Protein AF-A0A1N7AIS1-F1 (afdb_monomer_lite)

Sequence (72 aa):
MEQELRARLGELSDDARKISEHARQALEHLDRGELKAVSQVIAVMHHKISAVSSDREGVLKLLEEHGVRPGD

Foldseek 3Di:
DVVVLVVLVVLLVVLVVLLVVLVVVLVVCVVVVNVVSNVVSVVVSVVSVVVNVVSVVVNQVVCVVVVHHPPD

pLDDT: mean 91.64, std 6.14, range [58.22, 98.38]

Structure (mmCIF, N/CA/C/O backbone):
data_AF-A0A1N7AIS1-F1
#
_entry.id   AF-A0A1N7AIS1-F1
#
loop_
_atom_site.group_PDB
_atom_site.id
_atom_site.type_symbol
_atom_site.label_atom_id
_atom_site.label_alt_id
_atom_site.label_comp_id
_atom_site.label_asym_id
_atom_site.label_entity_id
_atom_site.label_seq_id
_atom_site.pdbx_PDB_ins_code
_atom_site.Cartn_x
_atom_site.Cartn_y
_atom_site.Cartn_z
_atom_site.occupancy
_atom_site.B_iso_or_equiv
_atom_site.auth_seq_id
_atom_site.auth_comp_id
_atom_site.auth_asym_id
_atom_site.auth_atom_id
_atom_site.pdbx_PDB_model_num
ATOM 1 N N . MET A 1 1 ? 19.574 -4.538 -16.175 1.00 84.69 1 MET A N 1
ATOM 2 C CA . MET A 1 1 ? 18.136 -4.228 -16.293 1.00 84.69 1 MET A CA 1
ATOM 3 C C . MET A 1 1 ? 17.252 -5.339 -15.733 1.00 84.69 1 MET A C 1
ATOM 5 O O . MET A 1 1 ? 16.687 -5.117 -14.678 1.00 84.69 1 MET A O 1
ATOM 9 N N . GLU A 1 2 ? 17.139 -6.524 -16.354 1.00 90.25 2 GLU A N 1
ATOM 10 C CA . GLU A 1 2 ? 16.138 -7.532 -15.929 1.00 90.25 2 GLU A CA 1
ATOM 11 C C . GLU A 1 2 ? 16.272 -7.962 -14.457 1.00 90.25 2 GLU A C 1
ATOM 13 O O . GLU A 1 2 ? 15.279 -7.997 -13.740 1.00 90.25 2 GLU A O 1
ATOM 18 N N . GLN A 1 3 ? 17.490 -8.242 -13.981 1.00 92.00 3 GLN A N 1
ATOM 19 C CA . GLN A 1 3 ? 17.714 -8.624 -12.579 1.00 92.00 3 GLN A CA 1
ATOM 20 C C . GLN A 1 3 ? 17.355 -7.502 -11.593 1.00 92.00 3 GLN A C 1
ATOM 22 O O . GLN A 1 3 ? 16.718 -7.767 -10.579 1.00 92.00 3 GLN A O 1
ATOM 27 N N . GLU A 1 4 ? 17.714 -6.254 -11.906 1.00 90.56 4 GLU A N 1
ATOM 28 C CA . GLU A 1 4 ? 17.370 -5.093 -11.075 1.00 9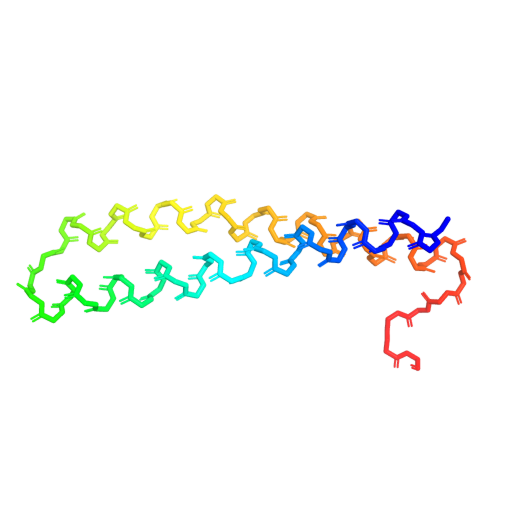0.56 4 GLU A CA 1
ATOM 29 C C . GLU A 1 4 ? 15.858 -4.843 -11.064 1.00 90.56 4 GLU A C 1
ATOM 31 O O . GLU A 1 4 ? 15.270 -4.635 -10.006 1.00 90.56 4 GLU A O 1
ATOM 36 N N . LEU A 1 5 ? 15.210 -4.937 -12.226 1.00 91.75 5 LEU A N 1
ATOM 37 C CA . LEU A 1 5 ? 13.764 -4.794 -12.344 1.00 91.75 5 LEU A CA 1
ATOM 38 C C . LEU A 1 5 ? 13.035 -5.897 -11.565 1.00 91.75 5 LEU A C 1
ATOM 40 O O . LEU A 1 5 ? 12.085 -5.604 -10.848 1.00 91.75 5 LEU A O 1
ATOM 44 N N . ARG A 1 6 ? 13.502 -7.152 -11.642 1.00 93.75 6 ARG A N 1
ATOM 45 C CA . ARG A 1 6 ? 12.968 -8.267 -10.841 1.00 93.75 6 ARG A CA 1
ATOM 46 C C . ARG A 1 6 ? 13.113 -8.017 -9.343 1.00 93.75 6 ARG A C 1
ATOM 48 O O . ARG A 1 6 ? 12.167 -8.287 -8.613 1.00 93.75 6 ARG A O 1
ATOM 55 N N . ALA A 1 7 ? 14.260 -7.504 -8.895 1.00 92.00 7 ALA A N 1
ATOM 56 C CA . ALA A 1 7 ? 14.480 -7.183 -7.487 1.00 92.00 7 ALA A CA 1
ATOM 57 C C . ALA A 1 7 ? 13.509 -6.093 -7.008 1.00 92.00 7 ALA A C 1
ATOM 59 O O . ALA A 1 7 ? 12.760 -6.323 -6.062 1.00 92.00 7 ALA A O 1
ATOM 60 N N . ARG A 1 8 ? 13.431 -4.967 -7.729 1.00 90.69 8 ARG A N 1
ATOM 61 C CA . ARG A 1 8 ? 12.528 -3.851 -7.397 1.00 90.69 8 ARG A CA 1
ATOM 62 C C . ARG A 1 8 ? 11.051 -4.251 -7.438 1.00 90.69 8 ARG A C 1
ATOM 64 O O . ARG A 1 8 ? 10.283 -3.864 -6.565 1.00 90.69 8 ARG A O 1
ATOM 71 N N . LEU A 1 9 ? 10.638 -5.048 -8.427 1.00 93.62 9 LEU A N 1
ATOM 72 C CA . LEU A 1 9 ? 9.273 -5.584 -8.492 1.00 93.62 9 LEU A CA 1
ATOM 73 C C . LEU A 1 9 ? 8.985 -6.572 -7.352 1.00 93.62 9 LEU A C 1
ATOM 75 O O . LEU A 1 9 ? 7.857 -6.619 -6.863 1.00 93.62 9 LEU A O 1
ATOM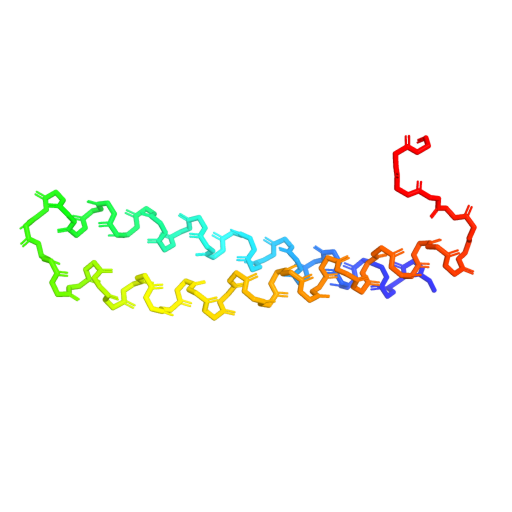 79 N N . GLY A 1 10 ? 9.986 -7.341 -6.919 1.00 93.06 10 GLY A N 1
ATOM 80 C CA . GLY A 1 10 ? 9.886 -8.216 -5.753 1.00 93.06 10 GLY A CA 1
ATOM 81 C C . GLY A 1 10 ? 9.646 -7.430 -4.465 1.00 93.06 10 GLY A C 1
ATOM 82 O O . GLY A 1 10 ? 8.689 -7.718 -3.749 1.00 93.06 10 GLY A O 1
ATOM 83 N N . GLU A 1 11 ? 10.452 -6.396 -4.216 1.00 91.31 11 GLU A N 1
ATOM 84 C CA . GLU A 1 11 ? 10.300 -5.498 -3.061 1.00 91.31 11 GLU A CA 1
ATOM 85 C C . GLU A 1 11 ? 8.932 -4.802 -3.065 1.00 91.31 11 GLU A C 1
ATOM 87 O O . GLU A 1 11 ? 8.197 -4.874 -2.074 1.00 91.31 11 GLU A O 1
ATOM 92 N N . LEU A 1 12 ? 8.531 -4.250 -4.217 1.00 92.00 12 LEU A N 1
ATOM 93 C CA . LEU A 1 12 ? 7.225 -3.619 -4.409 1.00 92.00 12 LEU A CA 1
ATOM 94 C C . LEU A 1 12 ? 6.068 -4.585 -4.106 1.00 92.00 12 LEU A C 1
ATOM 96 O O . LEU A 1 12 ? 5.105 -4.217 -3.429 1.00 92.00 12 LEU A O 1
ATOM 100 N N . SER A 1 13 ? 6.159 -5.826 -4.591 1.00 93.94 13 SER A N 1
ATOM 101 C CA . SER A 1 13 ? 5.155 -6.865 -4.343 1.00 93.94 13 SER A CA 1
ATOM 102 C C . SER A 1 13 ? 5.062 -7.223 -2.859 1.00 93.94 13 SER A C 1
ATOM 104 O O . SER A 1 13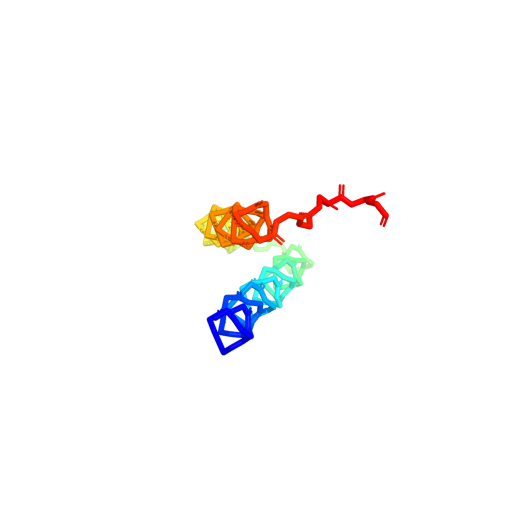 ? 3.961 -7.368 -2.320 1.00 93.94 13 SER A O 1
ATOM 106 N N . ASP A 1 14 ? 6.200 -7.374 -2.183 1.00 93.06 14 ASP A N 1
ATOM 107 C CA . ASP A 1 14 ? 6.233 -7.731 -0.766 1.00 93.06 14 ASP A CA 1
ATOM 108 C C . ASP A 1 14 ? 5.689 -6.620 0.129 1.00 93.06 14 ASP A C 1
ATOM 110 O O . ASP A 1 14 ? 4.958 -6.893 1.087 1.00 93.06 14 ASP A O 1
ATOM 114 N N . ASP A 1 15 ? 6.012 -5.365 -0.168 1.00 90.88 15 ASP A N 1
ATOM 115 C CA . ASP A 1 15 ? 5.511 -4.244 0.615 1.00 90.88 15 ASP A CA 1
ATOM 116 C C . ASP A 1 15 ? 4.020 -3.978 0.354 1.00 90.88 15 ASP A C 1
ATOM 118 O O . ASP A 1 15 ? 3.277 -3.747 1.314 1.00 90.88 15 ASP A O 1
ATOM 122 N N . ALA A 1 16 ? 3.530 -4.154 -0.879 1.00 91.62 16 ALA A N 1
ATOM 123 C CA . ALA A 1 16 ? 2.093 -4.135 -1.169 1.00 91.62 16 ALA A CA 1
ATOM 124 C C . ALA A 1 16 ? 1.329 -5.232 -0.403 1.00 91.62 16 ALA A C 1
ATOM 126 O O . ALA A 1 16 ? 0.280 -4.963 0.194 1.00 91.62 16 ALA A O 1
ATOM 127 N N . ARG A 1 17 ? 1.875 -6.456 -0.345 1.00 94.81 17 ARG A N 1
ATOM 128 C CA . ARG A 1 17 ? 1.292 -7.557 0.437 1.00 94.81 17 ARG A CA 1
ATOM 129 C C . ARG A 1 17 ? 1.197 -7.206 1.922 1.00 94.81 17 ARG A C 1
ATOM 131 O O . ARG A 1 17 ? 0.127 -7.354 2.511 1.00 94.81 17 ARG A O 1
ATOM 138 N N . LYS A 1 18 ? 2.271 -6.678 2.519 1.00 92.56 18 LYS A N 1
ATOM 139 C CA . LYS A 1 18 ? 2.275 -6.258 3.933 1.00 92.56 18 LYS A CA 1
ATOM 140 C C . LYS A 1 18 ? 1.246 -5.164 4.210 1.00 92.56 18 LYS A C 1
ATOM 142 O O . LYS A 1 18 ? 0.625 -5.175 5.266 1.00 92.56 18 LYS A O 1
ATOM 147 N N . ILE A 1 19 ? 1.048 -4.208 3.299 1.00 94.06 19 ILE A N 1
ATOM 148 C CA . ILE A 1 19 ? 0.004 -3.178 3.453 1.00 94.06 19 ILE A CA 1
ATOM 149 C C . ILE A 1 19 ? -1.379 -3.831 3.510 1.00 94.06 19 ILE A C 1
ATOM 151 O O . ILE A 1 19 ? -2.170 -3.495 4.390 1.00 94.06 19 ILE A O 1
ATOM 155 N N . SER A 1 20 ? -1.658 -4.790 2.622 1.00 95.25 20 SER A N 1
ATOM 156 C CA . SER A 1 20 ? -2.928 -5.525 2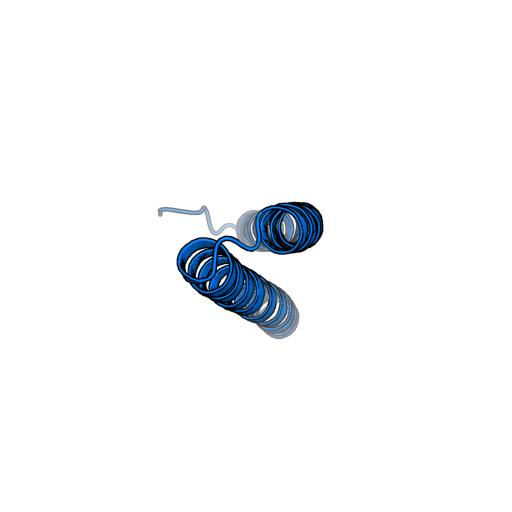.632 1.00 95.25 20 SER A CA 1
ATOM 157 C C . SER A 1 20 ? -3.128 -6.330 3.921 1.00 95.25 20 SER A C 1
ATOM 159 O O . SER A 1 20 ? -4.236 -6.363 4.455 1.00 95.25 20 SER A O 1
ATOM 161 N N . GLU A 1 21 ? -2.077 -6.974 4.433 1.00 95.69 21 GLU A N 1
ATOM 162 C CA . GLU A 1 21 ? -2.116 -7.721 5.698 1.00 95.69 21 GLU A CA 1
ATOM 163 C C . GLU A 1 21 ? -2.415 -6.795 6.885 1.00 95.69 21 GLU A C 1
ATOM 165 O O . GLU A 1 21 ? -3.306 -7.085 7.684 1.00 95.69 21 GLU A O 1
ATOM 170 N N . HIS A 1 22 ? -1.746 -5.643 6.969 1.00 95.19 22 HIS A N 1
ATOM 171 C CA . HIS A 1 22 ? -2.023 -4.649 8.006 1.00 95.19 22 HIS A CA 1
ATOM 172 C C . HIS A 1 22 ? -3.436 -4.064 7.888 1.00 95.19 22 HIS A C 1
ATOM 174 O O . HIS A 1 22 ? -4.119 -3.918 8.897 1.00 95.19 22 HIS A O 1
ATOM 180 N N . ALA A 1 23 ? -3.924 -3.781 6.676 1.00 95.06 23 ALA A N 1
ATOM 181 C CA . ALA A 1 23 ? -5.291 -3.298 6.482 1.00 95.06 23 ALA A CA 1
ATOM 182 C C . ALA A 1 23 ? -6.322 -4.298 7.029 1.00 95.06 23 ALA A C 1
ATOM 184 O O . ALA A 1 23 ? -7.269 -3.913 7.716 1.00 95.06 23 ALA A O 1
ATOM 185 N N . ARG A 1 24 ? -6.099 -5.597 6.792 1.00 97.31 24 ARG A N 1
ATOM 186 C CA . ARG A 1 24 ? -6.921 -6.664 7.366 1.00 97.31 24 ARG A CA 1
ATOM 187 C C . ARG A 1 24 ? -6.833 -6.698 8.894 1.00 97.31 24 ARG A C 1
ATOM 189 O O . ARG A 1 24 ? -7.868 -6.764 9.547 1.00 97.31 24 ARG A O 1
ATOM 196 N N . GLN A 1 25 ? -5.634 -6.613 9.470 1.00 96.94 25 GLN A N 1
ATOM 197 C CA . GLN A 1 25 ? -5.465 -6.566 10.929 1.00 96.94 25 GLN A CA 1
ATOM 198 C C . GLN A 1 25 ? -6.183 -5.363 11.552 1.00 96.94 25 GLN A C 1
ATOM 200 O O . GLN A 1 25 ? -6.805 -5.493 12.603 1.00 96.94 25 GLN A O 1
ATOM 205 N N . ALA A 1 26 ? -6.138 -4.196 10.904 1.00 97.12 26 ALA A N 1
ATOM 206 C CA . ALA A 1 26 ? -6.861 -3.012 11.357 1.00 97.12 26 ALA A CA 1
ATOM 207 C C . ALA A 1 26 ? -8.381 -3.249 11.392 1.00 97.12 26 ALA A C 1
ATOM 209 O O . ALA A 1 26 ? -9.026 -2.839 12.354 1.00 97.12 26 ALA A O 1
ATOM 210 N N . LEU A 1 27 ? -8.944 -3.949 10.399 1.00 97.88 27 LEU A N 1
ATOM 211 C CA . LEU A 1 27 ? -10.355 -4.355 10.412 1.00 97.88 27 LEU A CA 1
ATOM 212 C C . LEU A 1 27 ? -10.654 -5.326 11.562 1.00 97.88 27 LEU A C 1
ATOM 214 O O . LEU A 1 27 ? -11.597 -5.102 12.311 1.00 97.88 27 LEU A O 1
ATOM 218 N N . GLU A 1 28 ? -9.808 -6.334 11.779 1.00 98.19 28 GLU A N 1
ATOM 219 C CA . GLU A 1 28 ? -9.975 -7.283 12.890 1.00 98.19 28 GLU A CA 1
ATOM 220 C C . GLU A 1 28 ? -9.917 -6.589 14.267 1.00 98.19 28 GLU A C 1
ATOM 222 O O . GLU A 1 28 ? -10.662 -6.945 15.178 1.00 98.19 28 GLU A O 1
ATOM 227 N N . HIS A 1 29 ? -9.056 -5.578 14.435 1.00 98.06 29 HIS A N 1
ATOM 228 C CA . HIS A 1 29 ? -9.027 -4.740 15.638 1.00 98.06 29 HIS A CA 1
ATOM 229 C C . HIS A 1 29 ? -10.280 -3.866 15.768 1.00 98.06 29 HIS A C 1
ATOM 231 O O . HIS A 1 29 ? -10.797 -3.693 16.873 1.00 98.06 29 HIS A O 1
ATOM 237 N N . LEU A 1 30 ? -10.779 -3.319 14.657 1.00 97.94 30 LEU A N 1
ATOM 238 C CA . LEU A 1 30 ? -11.997 -2.511 14.640 1.00 97.94 30 LEU A CA 1
ATOM 239 C C . LEU A 1 30 ? -13.222 -3.336 15.050 1.00 97.94 30 LEU A C 1
ATOM 241 O O . LEU A 1 30 ? -13.991 -2.878 15.892 1.00 97.94 30 LEU A O 1
ATOM 245 N N . ASP A 1 31 ? -13.353 -4.561 14.538 1.00 98.25 31 ASP A N 1
ATOM 246 C CA . ASP A 1 31 ? -14.438 -5.490 14.883 1.00 98.25 31 ASP A CA 1
ATOM 247 C C . ASP A 1 31 ? -14.443 -5.849 16.380 1.00 98.25 31 ASP A C 1
ATOM 249 O O . ASP A 1 31 ? -15.494 -6.107 16.967 1.00 98.25 31 ASP A O 1
ATOM 253 N N . ARG A 1 32 ? -13.269 -5.815 17.027 1.00 98.12 32 ARG A N 1
ATOM 254 C CA . ARG A 1 32 ? -13.103 -5.993 18.480 1.00 98.12 32 ARG A CA 1
ATOM 255 C C . ARG A 1 32 ? -13.263 -4.700 19.295 1.00 98.12 32 ARG A C 1
ATOM 257 O O . ARG A 1 32 ? -13.204 -4.750 20.522 1.00 98.12 32 ARG A O 1
ATOM 264 N N . GLY A 1 33 ? -13.452 -3.544 18.653 1.00 98.00 33 GLY A N 1
ATOM 265 C CA . GLY A 1 33 ? -13.553 -2.234 19.310 1.00 98.00 33 GLY A CA 1
ATOM 266 C C . GLY A 1 33 ? -12.213 -1.644 19.782 1.00 98.00 33 GLY A C 1
ATOM 267 O O . GLY A 1 33 ? -12.183 -0.718 20.593 1.00 98.00 33 GLY A O 1
ATOM 268 N N . GLU A 1 34 ? -11.082 -2.150 19.286 1.00 98.38 34 GLU A N 1
ATOM 269 C CA . GLU A 1 34 ? -9.730 -1.826 19.759 1.00 98.38 34 GLU A CA 1
ATOM 270 C C . GLU A 1 34 ? -9.129 -0.610 19.023 1.00 98.38 34 GLU A C 1
ATOM 272 O O . GLU A 1 34 ? -8.103 -0.704 18.346 1.00 98.38 34 GLU A O 1
ATOM 277 N N . LEU A 1 35 ? -9.736 0.575 19.164 1.00 97.19 35 LEU A N 1
ATOM 278 C CA . LEU A 1 35 ? -9.363 1.777 18.390 1.00 97.19 35 LEU A CA 1
ATOM 279 C C . LEU A 1 35 ? -7.882 2.189 18.509 1.00 97.19 35 LEU A C 1
ATOM 281 O O . LEU A 1 35 ? -7.293 2.694 17.551 1.00 97.19 35 LEU A O 1
ATOM 285 N N . LYS A 1 36 ? -7.247 1.953 19.665 1.00 97.19 36 LYS A N 1
ATOM 286 C CA . LYS A 1 36 ? -5.812 2.231 19.847 1.00 97.19 36 LYS A CA 1
ATOM 287 C C . LYS A 1 36 ? -4.942 1.334 18.961 1.00 97.19 36 LYS A C 1
ATOM 289 O O . LYS A 1 36 ? -3.970 1.821 18.391 1.00 97.19 36 LYS A O 1
ATOM 294 N N . ALA A 1 37 ? -5.300 0.058 18.826 1.00 96.50 37 ALA A N 1
ATOM 295 C CA . ALA A 1 37 ? -4.590 -0.875 17.957 1.00 96.50 37 ALA A CA 1
ATOM 296 C C . ALA A 1 37 ? -4.797 -0.515 16.479 1.00 96.50 37 ALA A C 1
ATOM 298 O O . ALA A 1 37 ? -3.825 -0.468 15.730 1.00 96.50 37 ALA A O 1
ATOM 299 N N . VAL A 1 38 ? -6.019 -0.126 16.085 1.00 96.88 38 VAL A N 1
ATOM 300 C CA . VAL A 1 38 ? -6.292 0.408 14.736 1.00 96.88 38 VAL A CA 1
ATOM 301 C C . VAL A 1 38 ? -5.352 1.573 14.415 1.00 96.88 38 VAL A C 1
ATOM 303 O O . VAL A 1 38 ? -4.665 1.556 13.395 1.00 96.88 38 VAL A O 1
ATOM 306 N N . SER A 1 39 ? -5.253 2.559 15.313 1.00 95.81 39 SER A N 1
ATOM 307 C CA . SER A 1 39 ? -4.370 3.714 15.117 1.00 95.81 39 SER A CA 1
ATOM 308 C C . SER A 1 39 ? -2.895 3.324 14.966 1.00 95.81 39 SER A C 1
ATOM 310 O O . SER A 1 39 ? -2.186 3.946 14.176 1.00 95.81 39 SER A O 1
ATOM 312 N N . GLN A 1 40 ? -2.423 2.320 15.709 1.00 95.19 40 GLN A N 1
ATOM 313 C CA . GLN A 1 40 ? -1.038 1.847 15.621 1.00 95.19 40 GLN A CA 1
ATOM 314 C C . GLN A 1 40 ? -0.760 1.158 14.284 1.00 95.19 40 GLN A C 1
ATOM 316 O O . GLN A 1 40 ?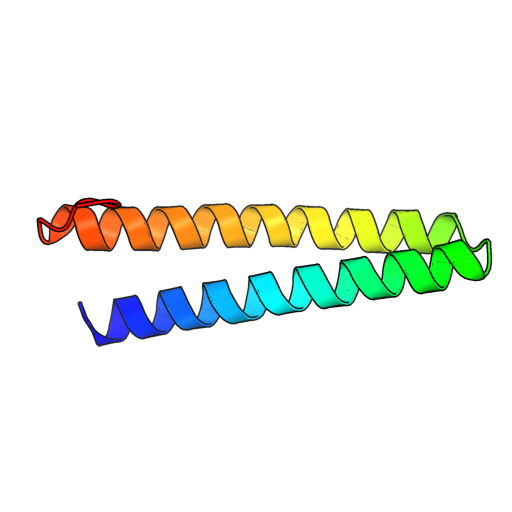 0.256 1.440 13.650 1.00 95.19 40 GLN A O 1
ATOM 321 N N . VAL A 1 41 ? -1.678 0.305 13.826 1.00 94.50 41 VAL A N 1
ATOM 322 C CA . VAL A 1 41 ? -1.549 -0.385 12.539 1.00 94.50 41 VAL A CA 1
ATOM 323 C C . VAL A 1 41 ? -1.534 0.617 11.381 1.00 94.50 41 VAL A C 1
ATOM 325 O O . VAL A 1 41 ? -0.668 0.533 10.510 1.00 94.50 41 VAL A O 1
ATOM 328 N N . ILE A 1 42 ? -2.412 1.625 11.404 1.00 91.56 42 ILE A N 1
ATOM 329 C CA . ILE A 1 42 ? -2.440 2.684 10.381 1.00 91.56 42 ILE A CA 1
ATOM 330 C C . ILE A 1 42 ? -1.123 3.475 10.338 1.00 91.56 42 ILE A C 1
ATOM 332 O O . ILE A 1 42 ? -0.624 3.776 9.252 1.00 91.56 42 ILE A O 1
ATOM 336 N N . ALA A 1 43 ? -0.518 3.774 11.492 1.00 92.50 43 ALA A N 1
ATOM 337 C CA . ALA A 1 43 ? 0.771 4.465 11.539 1.00 92.50 43 ALA A CA 1
ATOM 338 C C . ALA A 1 43 ? 1.893 3.646 10.871 1.00 92.50 43 ALA A C 1
ATOM 340 O O . ALA A 1 43 ? 2.689 4.188 10.104 1.00 92.50 43 ALA A O 1
ATOM 341 N N . VAL A 1 44 ? 1.925 2.328 11.098 1.00 91.38 44 VAL A N 1
ATOM 342 C CA . VAL A 1 44 ? 2.878 1.419 10.437 1.00 91.38 44 VAL A CA 1
ATOM 343 C C . VAL A 1 44 ? 2.622 1.353 8.928 1.00 91.38 44 VAL A C 1
ATOM 345 O O . VAL A 1 44 ? 3.565 1.429 8.136 1.00 91.38 44 VAL A O 1
ATOM 348 N N . MET A 1 45 ? 1.354 1.266 8.514 1.00 90.25 45 MET A N 1
ATOM 349 C CA . MET A 1 45 ? 0.976 1.259 7.097 1.00 90.25 45 MET A CA 1
ATOM 350 C C . MET A 1 45 ? 1.441 2.513 6.361 1.00 90.25 45 MET A C 1
ATOM 352 O O . MET A 1 45 ? 1.894 2.398 5.226 1.00 90.25 45 MET A O 1
ATOM 356 N N . HIS A 1 46 ? 1.371 3.693 6.985 1.00 87.69 46 HIS A N 1
ATOM 357 C CA . HIS A 1 46 ? 1.800 4.942 6.352 1.00 87.69 46 HIS A CA 1
ATOM 358 C C . HIS A 1 46 ? 3.259 4.879 5.877 1.00 87.69 46 HIS A C 1
ATOM 360 O O . HIS A 1 46 ? 3.548 5.199 4.725 1.00 87.69 46 HIS A O 1
ATOM 366 N N . HIS A 1 47 ? 4.170 4.376 6.717 1.00 85.94 47 HIS A N 1
ATOM 367 C CA . HIS A 1 47 ? 5.570 4.187 6.327 1.00 85.94 47 HIS A CA 1
ATOM 368 C C . HIS A 1 47 ? 5.724 3.228 5.141 1.00 85.94 47 HIS A C 1
ATOM 370 O O . HIS A 1 47 ? 6.546 3.463 4.255 1.00 85.94 47 HIS A O 1
ATOM 376 N N . LYS A 1 48 ? 4.917 2.164 5.095 1.00 85.94 48 LYS A N 1
ATOM 377 C CA . LYS A 1 48 ? 4.945 1.182 4.005 1.00 85.94 48 LYS A CA 1
ATOM 378 C C . LYS A 1 48 ? 4.364 1.705 2.697 1.00 85.94 48 LYS A C 1
ATOM 380 O O . LYS A 1 48 ? 4.925 1.426 1.645 1.00 85.94 48 LYS A O 1
ATOM 385 N N . ILE A 1 49 ? 3.307 2.510 2.746 1.00 86.69 49 ILE A N 1
ATOM 386 C CA . ILE A 1 49 ? 2.749 3.175 1.559 1.00 86.69 49 ILE A CA 1
ATOM 387 C C . ILE A 1 49 ? 3.797 4.101 0.923 1.00 86.69 49 ILE A C 1
ATOM 389 O O . ILE A 1 49 ? 3.946 4.124 -0.301 1.00 86.69 49 ILE A O 1
ATOM 393 N N . SER A 1 50 ? 4.566 4.818 1.745 1.00 87.62 50 SER A N 1
ATOM 394 C CA . SER A 1 50 ? 5.671 5.654 1.265 1.00 87.62 50 SER A CA 1
ATOM 395 C C . SER A 1 50 ? 6.776 4.827 0.599 1.00 87.62 50 SER A C 1
ATOM 397 O O . SER A 1 50 ? 7.250 5.210 -0.468 1.00 87.62 50 SER A O 1
ATOM 399 N N . ALA A 1 51 ? 7.140 3.670 1.167 1.00 85.44 51 ALA A N 1
ATOM 400 C CA . ALA A 1 51 ? 8.101 2.749 0.548 1.00 85.44 51 ALA A CA 1
ATOM 401 C C . ALA A 1 51 ? 7.610 2.235 -0.819 1.00 85.44 51 ALA A C 1
ATOM 403 O O . ALA A 1 51 ? 8.306 2.397 -1.815 1.00 85.44 51 ALA A O 1
ATOM 404 N N . VAL A 1 52 ? 6.361 1.758 -0.900 1.00 87.44 52 VAL A N 1
ATOM 405 C CA . VAL A 1 52 ? 5.725 1.325 -2.161 1.00 87.44 52 VAL A CA 1
ATOM 406 C C . VAL A 1 52 ? 5.733 2.427 -3.220 1.00 87.44 52 VAL A C 1
ATOM 408 O O . VAL A 1 52 ? 5.953 2.154 -4.399 1.00 87.44 52 VAL A O 1
ATOM 411 N N . SER A 1 53 ? 5.503 3.678 -2.817 1.00 87.81 53 SER A N 1
ATOM 412 C CA . SER A 1 53 ? 5.533 4.822 -3.736 1.00 87.81 53 SER A CA 1
ATOM 413 C C . SER A 1 53 ? 6.936 5.049 -4.306 1.00 87.81 53 SER A C 1
ATOM 415 O O . SER A 1 53 ? 7.080 5.209 -5.517 1.00 87.81 53 SER A O 1
ATOM 417 N N . SER A 1 54 ? 7.964 4.978 -3.456 1.00 87.12 54 SER A N 1
ATOM 418 C CA . SER A 1 54 ? 9.370 5.093 -3.859 1.00 87.12 54 SER A CA 1
ATOM 419 C C . SER A 1 54 ? 9.809 3.944 -4.775 1.00 87.12 54 SER A C 1
ATOM 421 O O . SER A 1 54 ? 10.449 4.178 -5.802 1.00 87.12 54 SER A O 1
ATOM 423 N N . ASP A 1 55 ? 9.444 2.701 -4.453 1.00 89.00 5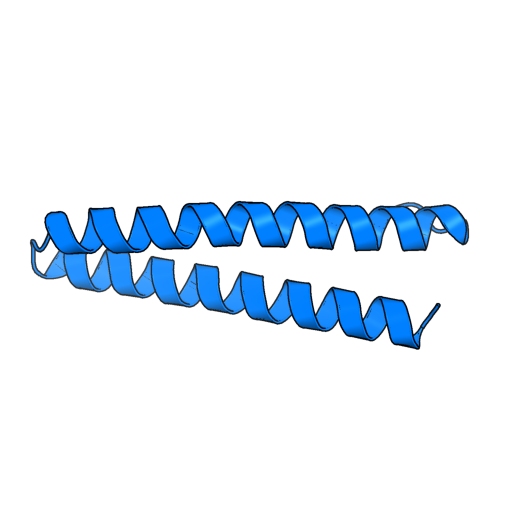5 ASP A N 1
ATOM 424 C CA . ASP A 1 55 ? 9.812 1.537 -5.266 1.00 89.00 55 ASP A CA 1
ATOM 425 C C . ASP A 1 55 ? 9.135 1.576 -6.634 1.00 89.00 55 ASP A C 1
ATOM 427 O O . ASP A 1 55 ? 9.783 1.339 -7.658 1.00 89.00 55 ASP A O 1
ATOM 431 N N . ARG A 1 56 ? 7.853 1.962 -6.671 1.00 92.19 56 ARG A N 1
ATOM 432 C CA . ARG A 1 56 ? 7.125 2.220 -7.917 1.00 92.19 56 ARG A CA 1
ATOM 433 C C . ARG A 1 56 ? 7.854 3.258 -8.766 1.00 92.19 56 ARG A C 1
ATOM 435 O O . ARG A 1 56 ? 8.074 3.005 -9.945 1.00 92.19 56 ARG A O 1
ATOM 442 N N . GLU A 1 57 ? 8.224 4.409 -8.209 1.00 91.94 57 GLU A N 1
ATOM 443 C CA . GLU A 1 57 ? 8.951 5.447 -8.955 1.00 91.94 57 GLU A CA 1
ATOM 444 C C . GLU A 1 57 ? 10.285 4.933 -9.505 1.00 91.94 57 GLU A C 1
ATOM 446 O O . GLU A 1 57 ? 10.603 5.171 -10.670 1.00 91.94 57 GLU A O 1
ATOM 451 N N . GLY A 1 58 ? 11.031 4.159 -8.711 1.00 90.56 58 GLY A N 1
ATOM 452 C CA . GLY A 1 58 ? 12.265 3.517 -9.160 1.00 90.56 58 GLY A CA 1
ATOM 453 C C . GLY A 1 58 ? 12.053 2.547 -10.327 1.00 90.56 58 GLY A C 1
ATOM 454 O O . GLY A 1 58 ? 12.841 2.545 -11.271 1.00 90.56 58 GLY A O 1
ATOM 455 N N . VAL A 1 59 ? 10.975 1.756 -10.296 1.00 92.19 59 VAL A N 1
ATOM 456 C CA . VAL A 1 59 ? 10.582 0.873 -11.406 1.00 92.19 59 VAL A CA 1
ATOM 457 C C . VAL A 1 59 ? 10.244 1.681 -12.660 1.00 92.19 59 VAL A C 1
ATOM 459 O O . VAL A 1 59 ? 10.748 1.359 -13.734 1.00 92.19 59 VAL A O 1
ATOM 462 N N . LEU A 1 60 ? 9.427 2.734 -12.540 1.00 92.62 60 LEU A N 1
ATOM 463 C CA . LEU A 1 60 ? 9.032 3.570 -13.682 1.00 92.62 60 LEU A CA 1
ATOM 464 C C . LEU A 1 60 ? 10.250 4.239 -14.323 1.00 92.62 60 LEU A C 1
ATOM 466 O O . LEU A 1 60 ? 10.413 4.174 -15.537 1.00 92.62 60 LEU A O 1
ATOM 470 N N . LYS A 1 61 ? 11.145 4.798 -13.504 1.00 91.94 61 LYS A N 1
ATOM 471 C CA . LYS A 1 61 ? 12.384 5.416 -13.979 1.00 91.94 61 LYS A CA 1
ATOM 472 C C . LYS A 1 61 ? 13.271 4.418 -14.726 1.00 91.94 61 LYS A C 1
ATOM 474 O O . LYS A 1 61 ? 13.761 4.730 -15.805 1.00 91.94 61 LYS A O 1
ATOM 479 N N . LEU A 1 62 ? 13.444 3.208 -14.187 1.00 91.88 62 LEU A N 1
ATOM 480 C CA . LEU A 1 62 ? 14.253 2.169 -14.831 1.00 91.88 62 LEU A CA 1
ATOM 481 C C . LEU A 1 62 ? 13.677 1.757 -16.197 1.00 91.88 62 LEU A C 1
ATOM 483 O O . LEU A 1 62 ? 14.438 1.507 -17.132 1.00 91.88 62 LEU A O 1
ATOM 487 N N . LEU A 1 63 ? 12.348 1.689 -16.319 1.00 92.25 63 LEU A N 1
ATOM 488 C CA . LEU A 1 63 ? 11.664 1.414 -17.587 1.00 92.25 63 LEU A CA 1
ATOM 489 C C . LEU A 1 63 ? 11.864 2.556 -18.595 1.00 92.25 63 LEU A C 1
ATOM 491 O O . LEU A 1 63 ? 12.245 2.300 -19.739 1.00 92.25 63 LEU A O 1
ATOM 495 N N . GLU A 1 64 ? 11.689 3.806 -18.160 1.00 92.44 64 GLU A N 1
ATOM 496 C CA . GLU A 1 64 ? 11.876 4.995 -18.999 1.00 92.44 64 GLU A CA 1
ATOM 497 C C . GLU A 1 64 ? 13.312 5.121 -19.526 1.00 92.44 64 GLU A C 1
ATOM 499 O O . GLU A 1 64 ? 13.508 5.401 -20.710 1.00 92.44 64 GLU A O 1
ATOM 504 N N . GLU A 1 65 ? 14.318 4.849 -18.688 1.00 92.44 65 GLU A N 1
ATOM 505 C CA . GLU A 1 65 ? 15.740 4.831 -19.073 1.00 92.44 65 GLU A CA 1
ATOM 506 C C . GLU A 1 65 ? 16.042 3.829 -20.201 1.00 92.44 65 GLU A C 1
ATOM 508 O O . GLU A 1 65 ? 17.016 3.995 -20.936 1.00 92.44 65 GLU A O 1
ATOM 513 N N . HIS A 1 66 ? 15.191 2.816 -20.372 1.00 89.44 66 HIS A N 1
ATOM 514 C CA . HIS A 1 66 ? 15.303 1.800 -21.418 1.00 89.44 66 HIS A CA 1
ATOM 515 C C . HIS A 1 66 ? 14.255 1.969 -22.529 1.00 89.44 66 HIS A C 1
ATOM 517 O O . HIS A 1 66 ? 14.059 1.065 -23.341 1.00 89.44 66 HIS A O 1
ATOM 523 N N . GLY A 1 67 ? 13.602 3.134 -22.597 1.00 91.50 67 GLY A N 1
ATOM 524 C CA . GLY A 1 67 ? 12.675 3.491 -23.669 1.00 91.50 67 GLY A CA 1
ATOM 525 C C . GLY A 1 67 ? 11.294 2.842 -23.568 1.00 91.50 67 GLY A C 1
ATOM 526 O O . GLY A 1 67 ? 10.540 2.906 -24.534 1.00 91.50 67 GLY A O 1
ATOM 527 N N . VAL A 1 68 ? 10.952 2.238 -22.428 1.00 91.25 68 VAL A N 1
ATOM 528 C CA . VAL A 1 68 ? 9.624 1.668 -22.169 1.00 91.25 68 VAL A CA 1
ATOM 529 C C . VAL A 1 68 ? 8.810 2.681 -21.374 1.00 91.25 68 VAL A C 1
ATOM 531 O O . VAL A 1 68 ? 9.167 2.991 -20.236 1.00 91.25 68 VAL A O 1
ATOM 534 N N . ARG A 1 69 ? 7.714 3.202 -21.940 1.00 84.62 69 ARG A N 1
ATOM 535 C CA . ARG A 1 69 ? 6.839 4.119 -21.201 1.00 84.62 69 ARG A CA 1
ATOM 536 C C . ARG A 1 69 ? 5.697 3.354 -20.535 1.00 84.62 69 ARG A C 1
ATOM 538 O O . ARG A 1 69 ? 5.106 2.462 -21.142 1.00 84.62 69 ARG A O 1
ATOM 545 N N . PRO A 1 70 ? 5.360 3.683 -19.281 1.00 74.75 70 PRO A N 1
ATOM 546 C CA . PRO A 1 70 ? 4.221 3.075 -18.609 1.00 74.75 70 PRO A CA 1
ATOM 547 C C . PRO A 1 70 ? 2.914 3.372 -19.363 1.00 74.75 70 PRO A C 1
ATOM 549 O O . PRO A 1 70 ? 2.535 4.534 -19.491 1.00 74.75 70 PRO A O 1
ATOM 552 N N . GLY A 1 71 ? 2.206 2.328 -19.803 1.00 73.88 71 GLY A N 1
ATOM 553 C CA . GLY A 1 71 ? 0.909 2.448 -20.483 1.00 73.88 71 GLY A CA 1
ATOM 554 C C . GLY A 1 71 ? 0.948 2.435 -22.015 1.00 73.88 71 GLY A C 1
ATOM 555 O O . GLY A 1 71 ? -0.121 2.579 -22.608 1.00 73.88 71 GLY A O 1
ATOM 556 N N . ASP A 1 72 ? 2.129 2.261 -22.624 1.00 58.22 72 ASP A N 1
ATOM 557 C CA . ASP A 1 72 ? 2.270 1.890 -24.045 1.00 58.22 72 ASP A CA 1
ATOM 558 C C . ASP A 1 72 ? 1.735 0.472 -24.337 1.00 58.22 72 ASP A C 1
ATOM 560 O O . ASP A 1 72 ? 1.802 -0.401 -23.433 1.00 58.22 72 ASP A O 1
#

Organism: NCBI:txid58117

Radius of gyration: 15.95 Å; chains: 1; bounding box: 33×14×44 Å

Secondary structure (DSSP, 8-state):
-HHHHHHHHHHHHHHHHHHHHHHHHHHHHHHTT-HHHHHHHHHHHHHHHHHHHHHHHHHHHHHHHTT--TT-